Protein AF-A0A366IGL5-F1 (afdb_monomer_lite)

Structure (mmCIF, N/CA/C/O backbone):
data_AF-A0A366IGL5-F1
#
_entry.id   AF-A0A366IGL5-F1
#
loop_
_atom_site.group_PDB
_atom_site.id
_atom_site.type_symbol
_atom_site.label_atom_id
_atom_site.label_alt_id
_atom_site.label_comp_id
_atom_site.label_asym_id
_atom_site.label_entity_id
_atom_site.label_seq_id
_atom_site.pdbx_PDB_ins_code
_atom_site.Cartn_x
_atom_site.Cartn_y
_atom_site.Cartn_z
_atom_site.occupancy
_atom_site.B_iso_or_equiv
_atom_site.auth_seq_id
_atom_site.auth_comp_id
_atom_site.auth_asym_id
_atom_site.auth_atom_id
_atom_site.pdbx_PDB_model_num
ATOM 1 N N . MET A 1 1 ? 46.105 -9.844 -6.267 1.00 43.00 1 MET A N 1
ATOM 2 C CA . MET A 1 1 ? 45.154 -8.781 -6.650 1.00 43.00 1 MET A CA 1
ATOM 3 C C . MET A 1 1 ? 44.048 -8.793 -5.609 1.00 43.00 1 MET A C 1
ATOM 5 O O . MET A 1 1 ? 43.359 -9.797 -5.503 1.00 43.00 1 MET A O 1
ATOM 9 N N . ARG A 1 2 ? 44.029 -7.797 -4.717 1.00 48.44 2 ARG A N 1
ATOM 10 C CA . ARG A 1 2 ? 43.155 -7.757 -3.532 1.00 48.44 2 ARG A CA 1
ATOM 11 C C . ARG A 1 2 ? 41.946 -6.892 -3.873 1.00 48.44 2 ARG A C 1
ATOM 13 O O . ARG A 1 2 ? 42.120 -5.873 -4.532 1.00 48.44 2 ARG A O 1
ATOM 20 N N . GLY A 1 3 ? 40.770 -7.388 -3.507 1.00 55.88 3 GLY A N 1
ATOM 21 C CA . GLY A 1 3 ? 39.485 -6.942 -4.019 1.00 55.88 3 GLY A CA 1
ATOM 22 C C . GLY A 1 3 ? 39.228 -5.456 -3.839 1.00 55.88 3 GLY A C 1
ATOM 23 O O . GLY A 1 3 ? 39.403 -4.910 -2.756 1.00 55.88 3 GLY A O 1
ATOM 24 N N . ASP A 1 4 ? 38.755 -4.864 -4.922 1.00 51.88 4 ASP A N 1
ATOM 25 C CA . ASP A 1 4 ? 37.923 -3.677 -4.889 1.00 51.88 4 ASP A CA 1
ATOM 26 C C . ASP A 1 4 ? 36.654 -4.041 -5.665 1.00 51.88 4 ASP A C 1
ATOM 28 O O . ASP A 1 4 ? 36.480 -3.742 -6.847 1.00 51.88 4 ASP A O 1
ATOM 32 N N . GLN A 1 5 ? 35.816 -4.859 -5.019 1.00 59.78 5 GLN A N 1
ATOM 33 C CA . GLN A 1 5 ? 34.429 -5.022 -5.430 1.00 59.78 5 GLN A CA 1
ATOM 34 C C . GLN A 1 5 ? 33.766 -3.689 -5.111 1.00 59.78 5 GLN A C 1
ATOM 36 O O . GLN A 1 5 ? 33.337 -3.443 -3.984 1.00 59.78 5 GLN A O 1
ATOM 41 N N . ARG A 1 6 ? 33.762 -2.806 -6.108 1.00 54.84 6 ARG A N 1
ATOM 42 C CA . ARG A 1 6 ? 32.922 -1.617 -6.121 1.00 54.84 6 ARG A CA 1
ATOM 43 C C . ARG A 1 6 ? 31.520 -2.030 -5.673 1.00 54.84 6 ARG A C 1
ATOM 45 O O . ARG A 1 6 ? 30.900 -2.882 -6.308 1.00 54.84 6 ARG A O 1
ATOM 52 N N . LYS A 1 7 ? 31.055 -1.461 -4.559 1.00 56.34 7 LYS A N 1
ATOM 53 C CA . LYS A 1 7 ? 29.671 -1.551 -4.070 1.00 56.34 7 LYS A CA 1
ATOM 54 C C . LYS A 1 7 ? 28.739 -0.722 -4.968 1.00 56.34 7 LYS A C 1
ATOM 56 O O . LYS A 1 7 ? 27.986 0.115 -4.486 1.00 56.34 7 LYS A O 1
ATOM 61 N N . ASP A 1 8 ? 28.813 -0.945 -6.271 1.00 57.88 8 ASP A N 1
ATOM 62 C CA . ASP A 1 8 ? 28.052 -0.199 -7.264 1.00 57.88 8 ASP A CA 1
ATOM 63 C C . ASP A 1 8 ? 27.043 -1.158 -7.887 1.00 57.88 8 ASP A C 1
ATOM 65 O O . ASP A 1 8 ? 27.323 -1.825 -8.881 1.00 57.88 8 ASP A O 1
ATOM 69 N N . GLY A 1 9 ? 25.881 -1.269 -7.256 1.00 50.16 9 GLY A N 1
ATOM 70 C CA . GLY A 1 9 ? 24.777 -2.046 -7.792 1.00 50.16 9 GLY A CA 1
ATOM 71 C C . GLY A 1 9 ? 23.841 -2.490 -6.693 1.00 50.16 9 GLY A C 1
ATOM 72 O O . GLY A 1 9 ? 23.823 -3.670 -6.378 1.00 50.16 9 GLY A O 1
ATOM 73 N N . TYR A 1 10 ? 23.063 -1.556 -6.140 1.00 53.28 10 TYR A N 1
ATOM 74 C CA . TYR A 1 10 ? 21.724 -1.937 -5.701 1.00 53.28 10 TYR A CA 1
ATOM 75 C C . TYR A 1 10 ? 21.032 -2.481 -6.947 1.00 53.28 10 TYR A C 1
ATOM 77 O O . TYR A 1 10 ? 20.721 -1.730 -7.873 1.00 53.28 10 TYR A O 1
ATOM 85 N N . THR A 1 11 ? 20.972 -3.800 -7.058 1.00 70.88 11 THR A N 1
ATOM 86 C CA . THR A 1 11 ? 20.410 -4.442 -8.246 1.00 70.88 11 THR A CA 1
ATOM 87 C C . THR A 1 11 ? 18.892 -4.291 -8.217 1.00 70.88 11 THR A C 1
ATOM 89 O O . THR A 1 11 ? 18.301 -4.208 -7.144 1.00 70.88 11 THR A O 1
ATOM 92 N N . MET A 1 12 ? 18.236 -4.283 -9.383 1.00 72.88 12 MET A N 1
ATOM 93 C CA . MET A 1 12 ? 16.763 -4.234 -9.463 1.00 72.88 12 MET A CA 1
ATOM 94 C C . MET A 1 12 ? 16.093 -5.331 -8.612 1.00 72.88 12 MET A C 1
ATOM 96 O O . MET A 1 12 ? 15.007 -5.123 -8.086 1.00 72.88 12 MET A O 1
ATOM 100 N N . SER A 1 13 ? 16.781 -6.464 -8.415 1.00 75.25 13 SER A N 1
ATOM 101 C CA . SER A 1 13 ? 16.356 -7.549 -7.523 1.00 75.25 13 SER A CA 1
ATOM 102 C C . SER A 1 13 ? 16.284 -7.123 -6.056 1.00 75.25 13 SER A C 1
ATOM 104 O O . SER A 1 13 ? 15.295 -7.405 -5.399 1.00 75.25 13 SER A O 1
ATOM 106 N N . GLU A 1 14 ? 17.286 -6.407 -5.537 1.00 83.06 14 GLU A N 1
ATOM 107 C CA . GLU A 1 14 ? 17.278 -5.957 -4.137 1.00 83.06 14 GLU A CA 1
ATOM 108 C C . GLU A 1 14 ? 16.197 -4.904 -3.884 1.00 83.06 14 GLU A C 1
ATOM 110 O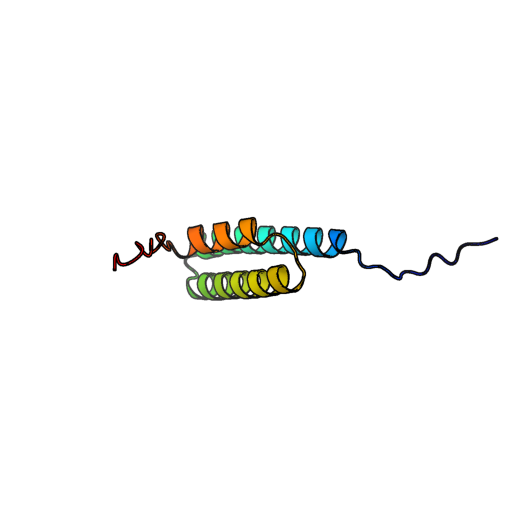 O . GLU A 1 14 ? 15.644 -4.841 -2.790 1.00 83.06 14 GLU A O 1
ATOM 115 N N . PHE A 1 15 ? 15.888 -4.076 -4.886 1.00 84.75 15 PHE A N 1
ATOM 116 C CA . PHE A 1 15 ? 14.776 -3.135 -4.794 1.00 84.75 15 PHE A CA 1
ATOM 117 C C . PHE A 1 15 ? 13.426 -3.868 -4.745 1.00 84.75 15 PHE A C 1
ATOM 119 O O . PHE A 1 15 ? 12.600 -3.541 -3.896 1.00 84.75 15 PHE A O 1
ATOM 126 N N . ALA A 1 16 ? 13.229 -4.888 -5.588 1.00 84.62 16 ALA A N 1
ATOM 127 C CA . ALA A 1 16 ? 12.033 -5.729 -5.553 1.00 84.62 16 ALA A CA 1
ATOM 128 C C . ALA A 1 16 ? 11.884 -6.463 -4.206 1.00 84.62 16 ALA A C 1
ATOM 130 O O . ALA A 1 16 ? 10.830 -6.379 -3.586 1.00 84.62 16 ALA A O 1
ATOM 131 N N . ASP A 1 17 ? 12.957 -7.068 -3.685 1.00 87.62 17 ASP A N 1
ATOM 132 C CA . ASP A 1 17 ? 12.935 -7.764 -2.388 1.00 87.62 17 ASP A CA 1
ATOM 133 C C . ASP A 1 17 ? 12.592 -6.816 -1.220 1.00 87.62 17 ASP A C 1
ATOM 135 O O . ASP A 1 17 ? 11.880 -7.174 -0.273 1.00 87.62 17 ASP A O 1
ATOM 139 N N . GLN A 1 18 ? 13.100 -5.579 -1.266 1.00 88.38 18 GLN A N 1
ATOM 140 C CA . GLN A 1 18 ? 12.775 -4.549 -0.276 1.00 88.38 18 GLN A CA 1
ATOM 141 C C . GLN A 1 18 ? 11.325 -4.090 -0.375 1.00 88.38 18 GLN A C 1
ATOM 143 O O . GLN A 1 18 ? 10.687 -3.855 0.654 1.00 88.38 18 GLN A O 1
ATOM 148 N N . LEU A 1 19 ? 10.817 -3.952 -1.597 1.00 88.81 19 LEU A N 1
ATOM 149 C CA . LEU A 1 19 ? 9.436 -3.587 -1.850 1.00 88.81 19 LEU A CA 1
ATOM 150 C C . LEU A 1 19 ? 8.490 -4.673 -1.324 1.00 88.81 19 LEU A C 1
ATOM 152 O O . LEU A 1 19 ? 7.588 -4.347 -0.559 1.00 88.81 19 LEU A O 1
ATOM 156 N N . ASP A 1 20 ? 8.759 -5.945 -1.623 1.00 86.81 20 ASP A N 1
ATOM 157 C CA . ASP A 1 20 ? 7.999 -7.093 -1.112 1.00 86.81 20 ASP A CA 1
ATOM 158 C C . ASP A 1 20 ? 7.981 -7.126 0.418 1.00 86.81 20 ASP A C 1
ATOM 160 O O . ASP A 1 20 ? 6.918 -7.185 1.038 1.00 86.81 20 ASP A O 1
ATOM 1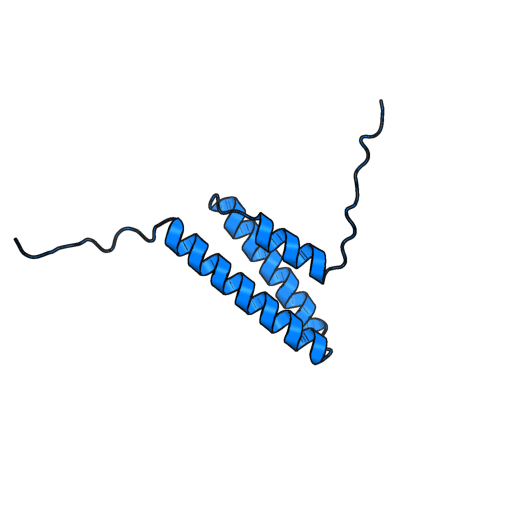64 N N . THR A 1 21 ? 9.150 -6.964 1.044 1.00 90.81 21 THR A N 1
ATOM 165 C CA . THR A 1 21 ? 9.254 -6.888 2.509 1.00 90.81 21 THR A CA 1
ATOM 166 C C . THR A 1 21 ? 8.414 -5.739 3.075 1.00 90.81 21 THR A C 1
ATOM 168 O O . THR A 1 21 ? 7.788 -5.878 4.129 1.00 90.81 21 THR A O 1
ATOM 171 N N . ARG A 1 22 ? 8.387 -4.585 2.393 1.00 90.50 22 ARG A N 1
ATOM 172 C CA . ARG A 1 22 ? 7.604 -3.428 2.838 1.00 90.50 22 ARG A CA 1
ATOM 173 C C . ARG A 1 22 ? 6.105 -3.664 2.691 1.00 90.50 22 ARG A C 1
ATOM 175 O O . ARG A 1 22 ? 5.354 -3.256 3.573 1.00 90.50 22 ARG A O 1
ATOM 182 N N . ILE A 1 23 ? 5.674 -4.326 1.622 1.00 88.81 23 ILE A N 1
ATOM 183 C CA . ILE A 1 23 ? 4.270 -4.689 1.408 1.00 88.81 23 ILE A CA 1
ATOM 184 C C . ILE A 1 23 ? 3.800 -5.633 2.511 1.00 88.81 23 ILE A C 1
ATOM 186 O O . ILE A 1 23 ? 2.750 -5.390 3.104 1.00 88.81 23 ILE A O 1
ATOM 190 N N . ASP A 1 24 ? 4.580 -6.666 2.829 1.00 90.56 24 ASP A N 1
ATOM 191 C CA . ASP A 1 24 ? 4.237 -7.622 3.883 1.00 90.56 24 ASP A CA 1
ATOM 192 C C . ASP A 1 24 ? 4.129 -6.953 5.264 1.00 90.56 24 ASP A C 1
ATOM 194 O O . ASP A 1 24 ? 3.184 -7.225 6.010 1.00 90.56 24 ASP A O 1
ATOM 198 N N . ASP A 1 25 ? 5.028 -6.014 5.583 1.00 92.50 25 ASP A N 1
ATOM 199 C CA . ASP A 1 25 ? 4.939 -5.199 6.805 1.00 92.50 25 ASP A CA 1
ATOM 200 C C . ASP A 1 25 ? 3.653 -4.359 6.840 1.00 92.50 25 ASP A C 1
ATOM 202 O O . ASP A 1 25 ? 2.935 -4.341 7.843 1.00 92.50 25 ASP A O 1
ATOM 206 N N . VAL A 1 26 ? 3.315 -3.686 5.736 1.00 91.75 26 VAL A N 1
ATOM 207 C CA . VAL A 1 26 ? 2.102 -2.862 5.658 1.00 91.75 26 VAL A CA 1
ATOM 208 C C . VAL A 1 26 ? 0.838 -3.721 5.768 1.00 91.75 26 VAL A C 1
ATOM 210 O O . VAL A 1 26 ? -0.082 -3.341 6.492 1.00 91.75 26 VAL A O 1
ATOM 213 N N . ARG A 1 27 ? 0.806 -4.912 5.156 1.00 89.50 27 ARG A N 1
ATOM 214 C CA . ARG A 1 27 ? -0.296 -5.882 5.310 1.00 89.50 27 ARG A CA 1
ATOM 215 C C . ARG A 1 27 ? -0.489 -6.308 6.760 1.00 89.50 27 ARG A C 1
ATOM 217 O O . ARG A 1 27 ? -1.613 -6.322 7.256 1.00 89.50 27 ARG A O 1
ATOM 224 N N . GLN A 1 28 ? 0.598 -6.638 7.452 1.00 92.25 28 GLN A N 1
ATOM 225 C CA . GLN A 1 28 ? 0.532 -7.021 8.860 1.00 92.25 28 GLN A CA 1
ATOM 226 C C . GLN A 1 28 ? -0.012 -5.868 9.717 1.00 92.25 28 GLN A C 1
ATOM 228 O O . GLN A 1 28 ? -0.926 -6.063 10.521 1.00 92.25 28 GLN A 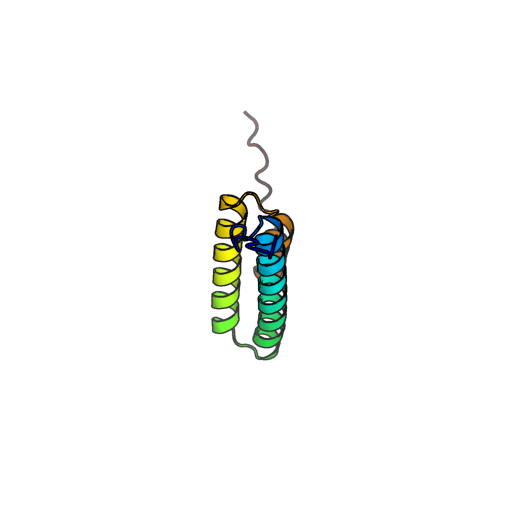O 1
ATOM 233 N N . ARG A 1 29 ? 0.485 -4.648 9.493 1.00 92.88 29 ARG A N 1
ATOM 234 C CA . ARG A 1 29 ? 0.032 -3.442 10.202 1.00 92.88 29 ARG A CA 1
ATOM 235 C C . ARG A 1 29 ? -1.431 -3.106 9.908 1.00 92.88 29 ARG A C 1
ATOM 237 O O . ARG A 1 29 ? -2.133 -2.670 10.814 1.00 92.88 29 ARG A O 1
ATOM 244 N N . LEU A 1 30 ? -1.913 -3.345 8.687 1.00 90.56 30 LEU A N 1
ATOM 245 C CA . LEU A 1 30 ? -3.325 -3.191 8.320 1.00 90.56 30 LEU A CA 1
ATOM 246 C C . LEU A 1 30 ? -4.215 -4.152 9.105 1.00 90.56 30 LEU A C 1
ATOM 248 O O . LEU A 1 30 ? -5.223 -3.730 9.674 1.00 90.56 30 LEU A O 1
ATOM 252 N N . HIS A 1 31 ? -3.821 -5.425 9.203 1.00 90.06 31 HIS A N 1
ATOM 253 C CA . HIS A 1 31 ? -4.545 -6.401 10.016 1.00 90.06 31 HIS A CA 1
ATOM 254 C C . HIS A 1 31 ? -4.614 -5.987 11.491 1.00 90.06 31 HIS A C 1
ATOM 256 O O . HIS A 1 31 ? -5.676 -6.085 12.110 1.00 90.06 31 HIS A O 1
ATOM 262 N N . GLU A 1 32 ? -3.512 -5.488 12.050 1.00 92.38 32 GLU A N 1
ATOM 263 C CA . GLU A 1 32 ? -3.462 -4.998 13.430 1.00 92.38 32 GLU A CA 1
ATOM 264 C C . GLU A 1 32 ? -4.318 -3.742 13.634 1.00 92.38 32 GLU A C 1
ATOM 266 O O . GLU A 1 32 ? -5.095 -3.682 14.589 1.00 92.38 32 GLU A O 1
ATOM 271 N N . ALA A 1 33 ? -4.244 -2.774 12.718 1.00 91.00 33 ALA A N 1
ATOM 272 C CA . ALA A 1 33 ? -5.037 -1.549 12.759 1.00 91.00 33 ALA A CA 1
ATOM 273 C C . ALA A 1 33 ? -6.543 -1.847 12.682 1.00 91.00 33 ALA A C 1
ATOM 275 O O . ALA A 1 33 ? -7.322 -1.328 13.482 1.00 91.00 33 ALA A O 1
ATOM 276 N N . ARG A 1 34 ? -6.957 -2.767 11.798 1.00 86.06 34 ARG A N 1
ATOM 277 C CA . ARG A 1 34 ? -8.345 -3.253 11.712 1.00 86.06 34 ARG A CA 1
ATOM 278 C C . ARG A 1 34 ? -8.792 -3.940 13.000 1.00 86.06 34 ARG A C 1
ATOM 280 O O . ARG A 1 34 ? -9.893 -3.678 13.475 1.00 86.06 34 ARG A O 1
ATOM 287 N N . ALA A 1 35 ? -7.950 -4.798 13.579 1.00 89.62 35 ALA A N 1
ATOM 288 C CA . ALA A 1 35 ? -8.259 -5.476 14.837 1.00 89.62 35 ALA A CA 1
ATOM 289 C C . ALA A 1 35 ? -8.384 -4.495 16.017 1.00 89.62 35 ALA A C 1
ATOM 291 O O . ALA A 1 35 ? -9.175 -4.729 16.931 1.00 89.62 35 ALA A O 1
ATOM 292 N N . ALA A 1 36 ? -7.630 -3.396 15.983 1.00 93.19 36 ALA A N 1
ATOM 293 C CA . ALA A 1 36 ? -7.695 -2.319 16.964 1.00 93.19 36 ALA A CA 1
ATOM 294 C C . ALA A 1 36 ? -8.840 -1.315 16.713 1.00 93.19 36 ALA A C 1
ATOM 296 O O . ALA A 1 36 ? -9.157 -0.537 17.612 1.00 93.19 36 ALA A O 1
ATOM 297 N N . GLY A 1 37 ? -9.464 -1.331 15.527 1.00 90.44 37 GLY A N 1
ATOM 298 C CA . GLY A 1 37 ? -10.459 -0.337 15.113 1.00 90.44 37 GLY A CA 1
ATOM 299 C C . GLY A 1 37 ? -9.862 1.049 14.846 1.00 90.44 37 GLY A C 1
ATOM 300 O O . GLY A 1 37 ? -10.538 2.056 15.045 1.00 90.44 37 GLY A O 1
ATOM 301 N N . ASP A 1 38 ? -8.588 1.111 14.453 1.00 92.62 38 ASP A N 1
ATOM 302 C CA . ASP A 1 38 ? -7.884 2.355 14.134 1.00 92.62 38 ASP A CA 1
ATOM 303 C C . ASP A 1 38 ? -8.045 2.694 12.645 1.00 92.62 38 ASP A C 1
ATOM 305 O O . ASP A 1 38 ? -7.168 2.429 11.819 1.00 92.62 38 ASP A O 1
ATOM 309 N N . ASP A 1 39 ? -9.204 3.258 12.299 1.00 88.81 39 ASP A N 1
ATOM 310 C CA . ASP A 1 39 ? -9.550 3.602 10.914 1.00 88.81 39 ASP A CA 1
ATOM 311 C C . ASP A 1 39 ? -8.586 4.636 10.306 1.00 88.81 39 ASP A C 1
ATOM 313 O O . ASP A 1 39 ? -8.258 4.554 9.125 1.00 88.81 39 ASP A O 1
ATOM 317 N N . PHE A 1 40 ? -8.062 5.563 11.116 1.00 91.12 40 PHE A N 1
ATOM 318 C CA . PHE A 1 40 ? -7.077 6.542 10.654 1.00 91.12 40 PHE A CA 1
ATOM 319 C C . PHE A 1 40 ? -5.773 5.857 10.240 1.00 91.12 40 PHE A C 1
ATOM 321 O O . PHE A 1 40 ? -5.210 6.164 9.188 1.00 91.12 40 PHE A O 1
ATOM 328 N N . LEU A 1 41 ? -5.274 4.917 11.046 1.00 91.88 41 LEU A N 1
ATOM 329 C CA . LEU A 1 41 ? -4.078 4.162 10.689 1.00 91.88 41 LEU A CA 1
ATOM 330 C C . LEU A 1 41 ? -4.311 3.296 9.445 1.00 91.88 41 LEU A C 1
ATOM 332 O O . LEU A 1 41 ? -3.424 3.220 8.600 1.00 91.88 41 LEU A O 1
ATOM 336 N N . VAL A 1 42 ? -5.493 2.691 9.302 1.00 89.81 42 VAL A N 1
ATOM 337 C CA . VAL A 1 42 ? -5.861 1.941 8.092 1.00 89.81 42 VAL A CA 1
ATOM 338 C C . VAL A 1 42 ? -5.785 2.823 6.844 1.00 89.81 42 VAL A C 1
ATOM 340 O O . VAL A 1 42 ? -5.138 2.426 5.879 1.00 89.81 42 VAL A O 1
ATOM 343 N N . GLU A 1 43 ? -6.389 4.014 6.861 1.00 91.44 43 GLU A N 1
ATOM 344 C CA . GLU A 1 43 ? -6.348 4.950 5.726 1.00 91.44 43 GLU A CA 1
ATOM 345 C C . GLU A 1 43 ? -4.906 5.335 5.363 1.00 91.44 43 GLU A C 1
ATOM 347 O O . GLU A 1 43 ? -4.505 5.202 4.209 1.00 91.44 43 GLU A O 1
ATOM 352 N N . ASN A 1 44 ? -4.078 5.691 6.352 1.00 94.56 44 ASN A N 1
ATOM 353 C CA . ASN A 1 44 ? -2.670 6.029 6.104 1.00 94.56 44 ASN A CA 1
ATOM 354 C C . ASN A 1 44 ? -1.864 4.861 5.511 1.00 94.56 44 ASN A C 1
ATOM 356 O O . ASN A 1 44 ? -0.943 5.077 4.725 1.00 94.56 44 ASN A O 1
ATOM 360 N N . LEU A 1 45 ? -2.164 3.623 5.912 1.00 93.25 45 LEU A N 1
ATOM 361 C CA . LEU A 1 45 ? -1.486 2.436 5.388 1.00 93.25 45 LEU A CA 1
ATOM 362 C C . LEU A 1 45 ? -1.929 2.109 3.957 1.00 93.25 45 LEU A C 1
ATOM 364 O O . LEU A 1 45 ? -1.111 1.642 3.166 1.00 93.25 45 LEU A O 1
ATOM 368 N N . ILE A 1 46 ? -3.188 2.379 3.605 1.00 91.62 46 ILE A N 1
ATOM 369 C CA . ILE A 1 46 ? -3.671 2.272 2.222 1.00 91.62 46 ILE A CA 1
ATOM 370 C C . ILE A 1 46 ? -2.965 3.310 1.340 1.00 91.62 46 ILE A C 1
ATOM 372 O O . ILE A 1 46 ? -2.408 2.935 0.309 1.00 91.62 46 ILE A O 1
ATOM 376 N N . ASP A 1 47 ? -2.882 4.568 1.781 1.00 92.75 47 ASP A N 1
ATOM 377 C CA . ASP A 1 47 ? -2.132 5.618 1.076 1.00 92.75 47 ASP A CA 1
ATOM 378 C C . ASP A 1 47 ? -0.647 5.237 0.914 1.00 92.75 47 ASP A C 1
ATOM 380 O O . ASP A 1 47 ? -0.015 5.498 -0.114 1.00 92.75 47 ASP A O 1
ATOM 384 N N . GLU A 1 48 ? -0.054 4.597 1.927 1.00 93.25 48 GLU A N 1
ATOM 385 C CA . GLU A 1 48 ? 1.310 4.073 1.844 1.00 93.25 48 GLU A CA 1
ATOM 386 C C . GLU A 1 48 ? 1.442 3.010 0.738 1.00 93.25 48 GLU A C 1
ATOM 388 O O . GLU A 1 48 ? 2.371 3.092 -0.070 1.00 93.25 48 GLU A O 1
ATOM 393 N N . LEU A 1 49 ? 0.507 2.058 0.638 1.00 92.25 49 LEU A N 1
ATOM 394 C CA . LEU A 1 49 ? 0.500 1.060 -0.439 1.00 92.25 49 LEU A CA 1
ATOM 395 C C . LEU A 1 49 ? 0.356 1.699 -1.825 1.00 92.25 49 LEU A C 1
ATOM 397 O O . LEU A 1 49 ? 1.043 1.277 -2.754 1.00 92.25 49 LEU A O 1
ATOM 401 N N . GLU A 1 50 ? -0.483 2.724 -1.982 1.00 92.19 50 GLU A N 1
ATOM 402 C CA . GLU A 1 50 ? -0.621 3.451 -3.253 1.00 92.19 50 GLU A CA 1
ATOM 403 C C . GLU A 1 50 ? 0.687 4.142 -3.665 1.00 92.19 50 GLU A C 1
ATOM 405 O O . GLU A 1 50 ? 1.085 4.119 -4.835 1.00 92.19 50 GLU A O 1
ATOM 410 N N . ASN A 1 51 ? 1.415 4.705 -2.699 1.00 92.69 51 ASN A N 1
ATOM 411 C CA . ASN A 1 51 ? 2.732 5.284 -2.950 1.00 92.69 51 ASN A CA 1
ATOM 412 C C . ASN A 1 51 ? 3.763 4.220 -3.361 1.00 92.69 51 ASN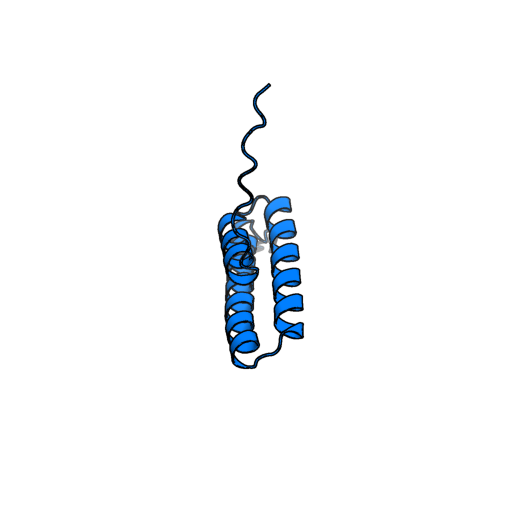 A C 1
ATOM 414 O O . ASN A 1 51 ? 4.566 4.459 -4.269 1.00 92.69 51 ASN A O 1
ATOM 418 N N . LEU A 1 52 ? 3.733 3.040 -2.731 1.00 91.50 52 LEU A N 1
ATOM 419 C CA . LEU A 1 52 ? 4.590 1.909 -3.099 1.00 91.50 52 LEU A CA 1
ATOM 420 C C . LEU A 1 52 ? 4.256 1.377 -4.496 1.00 91.50 52 LEU A C 1
ATOM 422 O O . LEU A 1 52 ? 5.173 1.084 -5.258 1.00 91.50 52 LEU A O 1
ATOM 426 N N . LEU A 1 53 ? 2.973 1.334 -4.869 1.00 90.31 53 LEU A N 1
ATOM 427 C CA . LEU A 1 53 ? 2.516 0.962 -6.210 1.00 90.31 53 LEU A CA 1
ATOM 428 C C . LEU A 1 53 ? 3.126 1.881 -7.274 1.00 90.31 53 LEU A C 1
ATOM 430 O O . LEU A 1 53 ? 3.716 1.413 -8.246 1.00 90.31 53 LEU A O 1
ATOM 434 N N . ALA A 1 54 ? 3.035 3.197 -7.065 1.00 90.69 54 ALA A N 1
ATOM 435 C CA . ALA A 1 54 ? 3.607 4.180 -7.979 1.00 90.69 54 ALA A CA 1
ATOM 436 C C . ALA A 1 54 ? 5.140 4.091 -8.049 1.00 90.69 54 ALA A C 1
ATOM 438 O O . ALA A 1 54 ? 5.736 4.381 -9.087 1.00 90.69 54 ALA A O 1
ATOM 439 N N . LEU A 1 55 ? 5.797 3.715 -6.948 1.00 89.94 55 LEU A N 1
ATOM 440 C CA . LEU A 1 55 ? 7.240 3.508 -6.927 1.00 89.94 55 LEU A CA 1
ATOM 441 C C . LEU A 1 55 ? 7.635 2.243 -7.700 1.00 89.94 55 LEU A C 1
ATOM 443 O O . LEU A 1 55 ? 8.596 2.290 -8.464 1.00 89.94 55 LEU A O 1
ATOM 447 N N . ALA A 1 56 ? 6.899 1.149 -7.532 1.00 88.56 56 ALA A N 1
ATOM 448 C CA . ALA A 1 56 ? 7.116 -0.114 -8.230 1.00 88.56 56 ALA A CA 1
ATOM 449 C C . ALA A 1 56 ? 6.975 0.047 -9.750 1.00 88.56 56 ALA A C 1
ATOM 451 O O . ALA A 1 56 ? 7.892 -0.304 -10.489 1.00 88.56 56 ALA A O 1
ATOM 452 N N . ASP A 1 57 ? 5.894 0.697 -10.192 1.00 89.06 57 ASP A N 1
ATOM 453 C CA . ASP A 1 57 ? 5.614 0.989 -11.603 1.00 89.06 57 ASP A CA 1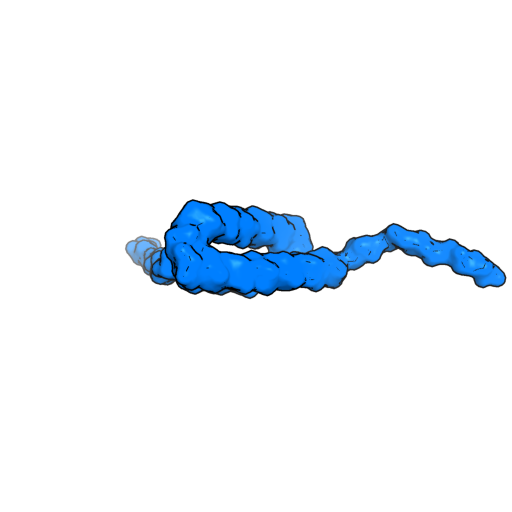
ATOM 454 C C . ASP A 1 57 ? 6.746 1.796 -12.261 1.00 89.06 57 ASP A C 1
ATOM 456 O O . ASP A 1 57 ? 7.270 1.442 -13.315 1.00 89.06 57 ASP A O 1
ATOM 460 N N . ARG A 1 58 ? 7.227 2.845 -11.579 1.00 89.81 58 ARG A N 1
ATOM 461 C CA . ARG A 1 58 ? 8.341 3.682 -12.065 1.00 89.81 58 ARG A CA 1
ATOM 462 C C . ARG A 1 58 ? 9.670 2.941 -12.178 1.00 89.81 58 ARG A C 1
ATOM 464 O O . ARG A 1 58 ? 10.553 3.411 -12.894 1.00 89.81 58 ARG A O 1
ATOM 471 N N . ASN A 1 59 ? 9.832 1.850 -11.438 1.00 84.38 59 ASN A N 1
ATOM 472 C CA . ASN A 1 59 ? 11.048 1.045 -11.412 1.00 84.38 59 ASN A CA 1
ATOM 473 C C . ASN A 1 59 ? 10.864 -0.304 -12.128 1.00 84.38 59 ASN A C 1
ATOM 475 O O . ASN A 1 59 ? 11.703 -1.177 -11.952 1.00 84.38 59 ASN A O 1
ATOM 479 N N . ASP A 1 60 ? 9.814 -0.480 -12.940 1.00 85.75 60 ASP A N 1
ATOM 480 C CA . ASP A 1 60 ? 9.565 -1.715 -13.707 1.00 85.75 60 ASP A CA 1
ATOM 481 C C . ASP A 1 60 ? 9.520 -2.981 -12.820 1.00 85.75 60 ASP A C 1
ATOM 483 O O . ASP A 1 60 ? 9.978 -4.060 -13.199 1.00 85.75 60 ASP A O 1
ATOM 487 N N . VAL A 1 61 ? 9.001 -2.833 -11.594 1.00 86.88 61 VAL A N 1
ATOM 488 C CA . VAL A 1 61 ? 8.745 -3.934 -10.654 1.00 86.88 61 VAL A CA 1
ATOM 489 C C . VAL A 1 61 ? 7.276 -4.327 -10.721 1.00 86.88 61 VAL A C 1
ATOM 491 O O . VAL A 1 61 ? 6.405 -3.473 -10.887 1.00 86.88 61 VAL A O 1
ATOM 494 N N . ASP A 1 62 ? 6.998 -5.625 -10.579 1.00 84.88 62 ASP A N 1
ATOM 495 C CA . ASP A 1 62 ? 5.635 -6.150 -10.609 1.00 84.88 62 ASP A CA 1
ATOM 496 C C . ASP A 1 62 ? 4.756 -5.489 -9.535 1.00 84.88 62 ASP A C 1
ATOM 498 O O . ASP A 1 62 ? 5.009 -5.561 -8.333 1.00 84.88 62 ASP A O 1
ATOM 502 N N . THR A 1 63 ? 3.701 -4.829 -9.999 1.00 85.94 63 THR A N 1
ATOM 503 C CA . THR A 1 63 ? 2.726 -4.104 -9.183 1.00 85.94 63 THR A CA 1
ATOM 504 C C . THR A 1 63 ? 1.530 -4.968 -8.787 1.00 85.94 63 THR A C 1
ATOM 506 O O . THR A 1 63 ? 0.735 -4.556 -7.936 1.00 85.94 63 THR A O 1
ATOM 509 N N . GLY A 1 64 ? 1.389 -6.162 -9.375 1.00 85.81 64 GLY A N 1
ATOM 510 C CA . GLY A 1 64 ? 0.275 -7.082 -9.144 1.00 85.81 64 GLY A CA 1
ATOM 511 C C . GLY A 1 64 ? 0.010 -7.370 -7.661 1.00 85.81 64 GLY A C 1
ATOM 512 O O . GLY A 1 64 ? -1.133 -7.187 -7.224 1.00 85.81 64 GLY A O 1
ATOM 513 N N . PRO A 1 65 ? 1.035 -7.738 -6.866 1.00 83.00 65 PRO A N 1
ATOM 514 C CA . PRO A 1 65 ? 0.873 -7.996 -5.436 1.00 83.00 65 PRO A CA 1
ATOM 515 C C . PRO A 1 65 ? 0.351 -6.783 -4.653 1.00 83.00 65 PRO A C 1
ATOM 517 O O . PRO A 1 65 ? -0.564 -6.920 -3.844 1.00 83.00 65 PRO A O 1
ATOM 520 N N . ILE A 1 66 ? 0.869 -5.579 -4.924 1.00 84.81 66 ILE A N 1
ATOM 521 C CA . ILE A 1 66 ? 0.444 -4.344 -4.240 1.00 84.81 66 ILE A CA 1
ATOM 522 C C . ILE A 1 66 ? -1.010 -4.016 -4.579 1.00 84.81 66 ILE A C 1
ATOM 524 O O . ILE A 1 66 ? -1.821 -3.745 -3.692 1.00 84.81 66 ILE A O 1
ATOM 528 N N . ALA A 1 67 ? -1.352 -4.063 -5.868 1.00 85.88 67 ALA A N 1
ATOM 529 C CA . ALA A 1 67 ? -2.692 -3.756 -6.346 1.00 85.88 67 ALA A CA 1
ATOM 530 C C . ALA A 1 67 ? -3.743 -4.726 -5.780 1.00 85.88 67 ALA A C 1
ATOM 532 O O . ALA A 1 67 ? -4.876 -4.324 -5.506 1.00 85.88 67 ALA A O 1
ATOM 533 N N . GLU A 1 68 ? -3.386 -5.999 -5.586 1.00 86.75 68 GLU A N 1
ATOM 534 C CA . GLU A 1 68 ? -4.262 -6.984 -4.950 1.00 86.75 68 GLU A CA 1
ATOM 535 C C . GLU A 1 68 ? -4.545 -6.645 -3.482 1.00 86.75 68 GLU A C 1
ATOM 537 O O . GLU A 1 68 ? -5.704 -6.708 -3.064 1.00 86.75 68 GLU A O 1
ATOM 542 N N . VAL A 1 69 ? -3.527 -6.224 -2.725 1.00 83.25 69 VAL A N 1
ATOM 543 C CA . VAL A 1 69 ? -3.695 -5.804 -1.325 1.00 83.25 69 VAL A CA 1
ATOM 544 C C . VAL A 1 69 ? -4.593 -4.572 -1.236 1.00 83.25 69 VAL A C 1
ATOM 546 O O . VAL A 1 69 ? -5.588 -4.603 -0.520 1.00 83.25 69 VAL A O 1
ATOM 549 N N . ILE A 1 70 ? -4.320 -3.517 -2.013 1.00 84.81 70 ILE A N 1
ATOM 550 C CA . ILE A 1 70 ? -5.147 -2.294 -2.010 1.00 84.81 70 ILE A CA 1
ATOM 551 C C . ILE A 1 70 ? -6.612 -2.630 -2.319 1.00 84.81 70 ILE A C 1
ATOM 553 O O . ILE A 1 70 ? -7.526 -2.150 -1.645 1.00 84.81 70 ILE A O 1
ATOM 557 N N . ARG A 1 71 ? -6.858 -3.496 -3.309 1.00 83.88 71 ARG A N 1
ATOM 558 C CA . ARG A 1 71 ? -8.209 -3.960 -3.657 1.00 83.88 71 ARG A CA 1
ATOM 559 C C . ARG A 1 71 ? -8.895 -4.694 -2.507 1.00 83.88 71 ARG A C 1
ATOM 561 O O . ARG A 1 71 ? -10.076 -4.451 -2.264 1.00 83.88 71 ARG A O 1
ATOM 568 N N . ALA A 1 72 ? -8.183 -5.596 -1.834 1.00 83.12 72 ALA A N 1
ATOM 569 C CA . ALA A 1 72 ? -8.719 -6.345 -0.703 1.00 83.12 72 ALA A CA 1
ATOM 570 C C . ALA A 1 72 ? -9.103 -5.416 0.461 1.00 83.12 72 ALA A C 1
ATOM 572 O O . ALA A 1 72 ? -10.157 -5.596 1.067 1.00 83.12 72 ALA A O 1
ATOM 573 N N . GLU A 1 73 ? -8.292 -4.391 0.724 1.00 78.25 73 GLU A N 1
ATOM 574 C CA . GLU A 1 73 ? -8.436 -3.517 1.894 1.00 78.25 73 GLU A CA 1
ATOM 575 C C . GLU A 1 73 ? -9.437 -2.375 1.706 1.00 78.25 73 GLU A C 1
ATOM 577 O O . GLU A 1 73 ? -10.143 -1.999 2.645 1.00 78.25 73 GLU A O 1
ATOM 582 N N . THR A 1 74 ? -9.535 -1.838 0.489 1.00 76.50 74 THR A N 1
ATOM 583 C CA . THR A 1 74 ? -10.511 -0.791 0.139 1.00 76.50 74 THR A CA 1
ATOM 584 C C . THR A 1 74 ? -11.902 -1.357 -0.140 1.00 76.50 74 THR A C 1
ATOM 586 O O . THR A 1 74 ? -12.863 -0.601 -0.264 1.00 76.50 74 THR A O 1
ATOM 589 N N . GLY A 1 75 ? -12.029 -2.683 -0.275 1.00 66.75 75 GLY A N 1
ATOM 590 C CA . GLY A 1 75 ? -13.270 -3.314 -0.721 1.00 66.75 75 GLY A CA 1
ATOM 591 C C . GLY A 1 75 ? -13.697 -2.854 -2.119 1.00 66.75 75 GLY A C 1
ATOM 592 O O . GLY A 1 75 ? -14.874 -2.973 -2.463 1.00 66.75 75 GLY A O 1
ATOM 593 N N . SER A 1 76 ? -12.763 -2.317 -2.915 1.00 52.06 76 SER A N 1
ATOM 594 C CA . SER A 1 76 ? -13.024 -1.857 -4.275 1.00 52.06 76 SER A CA 1
ATOM 595 C C . SER A 1 76 ? -13.414 -3.054 -5.139 1.00 52.06 76 SER A C 1
ATOM 597 O O . SER A 1 76 ? -12.573 -3.801 -5.641 1.00 52.06 76 SER A O 1
ATOM 599 N N . ILE A 1 77 ? -14.724 -3.245 -5.300 1.00 46.28 77 ILE A N 1
ATOM 600 C CA . ILE A 1 77 ? -15.305 -4.083 -6.347 1.00 46.28 77 ILE A CA 1
ATOM 601 C C . ILE A 1 77 ? -14.732 -3.570 -7.674 1.00 46.28 77 ILE A C 1
ATOM 603 O O . ILE A 1 77 ? -14.705 -2.351 -7.867 1.00 46.28 77 ILE A O 1
ATOM 607 N N . PRO A 1 78 ? -14.267 -4.440 -8.592 1.00 43.84 78 PRO A N 1
ATOM 608 C CA . PRO A 1 78 ? -13.851 -3.980 -9.906 1.00 43.84 78 PRO A CA 1
ATOM 609 C C . PRO A 1 78 ? -14.997 -3.172 -10.517 1.00 43.84 78 PRO A C 1
ATOM 611 O O . PRO A 1 78 ? -16.074 -3.713 -10.776 1.00 43.84 78 PRO A O 1
ATOM 614 N N . VAL A 1 79 ? -14.769 -1.879 -10.760 1.00 46.31 79 VAL A N 1
ATOM 615 C CA . VAL A 1 79 ? -15.558 -1.159 -11.755 1.00 46.31 79 VAL A CA 1
ATOM 616 C C . VAL A 1 79 ? -15.133 -1.773 -13.078 1.00 46.31 79 VAL A C 1
ATOM 618 O O . VAL A 1 79 ? -14.130 -1.390 -13.675 1.00 46.31 79 VAL A O 1
ATOM 621 N N . ILE A 1 80 ? -15.852 -2.813 -13.491 1.00 53.53 80 ILE A N 1
ATOM 622 C CA . ILE A 1 80 ? -15.807 -3.289 -14.862 1.00 53.53 80 ILE A CA 1
ATOM 623 C C . ILE A 1 80 ? -16.337 -2.108 -15.676 1.00 53.53 80 ILE A C 1
ATOM 625 O O . ILE A 1 80 ? -17.542 -1.879 -15.727 1.00 53.53 80 ILE A O 1
ATOM 629 N N . VAL A 1 81 ? -15.443 -1.304 -16.251 1.00 51.44 81 VAL A N 1
ATOM 630 C CA . VAL A 1 81 ? -15.806 -0.450 -17.379 1.00 51.44 81 VAL A CA 1
ATOM 631 C C . VAL A 1 81 ? -16.146 -1.408 -18.512 1.00 51.44 81 VAL A C 1
ATOM 633 O O . VAL A 1 81 ? -15.268 -1.893 -19.224 1.00 51.44 81 VAL A O 1
ATOM 636 N N . GLU A 1 82 ? -17.425 -1.772 -18.611 1.00 51.00 82 GLU A N 1
ATOM 637 C CA . GLU A 1 82 ? -17.959 -2.349 -19.836 1.00 51.00 82 GLU A CA 1
ATOM 638 C C . GLU A 1 82 ? -17.591 -1.372 -20.960 1.00 51.00 82 GLU A C 1
ATOM 640 O O . GLU A 1 82 ? -17.826 -0.169 -20.805 1.00 51.00 82 GLU A O 1
ATOM 645 N N . PRO A 1 83 ? -16.955 -1.822 -22.056 1.00 58.56 83 PRO A N 1
ATOM 646 C CA . PRO A 1 83 ? -16.748 -0.941 -23.189 1.00 58.56 83 PRO A CA 1
ATOM 647 C C . PRO A 1 83 ? -18.133 -0.481 -23.644 1.00 58.56 83 PRO A C 1
A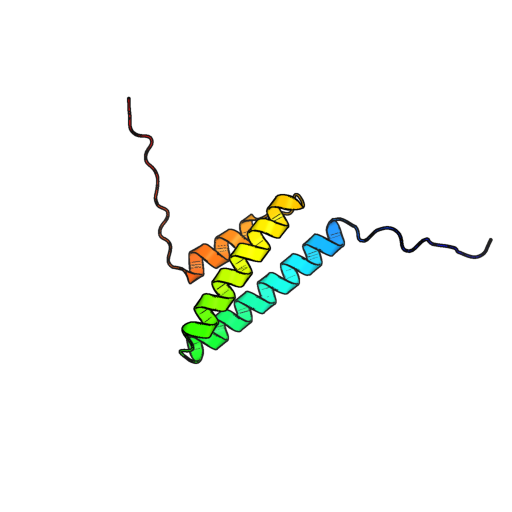TOM 649 O O . PRO A 1 83 ? -18.942 -1.306 -24.074 1.00 58.56 83 PRO A O 1
ATOM 652 N N . GLU A 1 84 ? -18.421 0.817 -23.496 1.00 58.12 84 GLU A N 1
ATOM 653 C CA . GLU A 1 84 ? -19.603 1.427 -24.093 1.00 58.12 84 GLU A CA 1
ATOM 654 C C . GLU A 1 84 ? -19.568 1.077 -25.577 1.00 58.12 84 GLU A C 1
ATOM 656 O O . GLU A 1 84 ? -18.681 1.498 -26.321 1.00 58.12 84 GLU A O 1
ATOM 661 N N . GLY A 1 85 ? -20.496 0.215 -25.985 1.00 60.06 85 GLY A N 1
ATOM 662 C CA . GLY A 1 85 ? -20.671 -0.120 -27.381 1.00 60.06 85 GLY A CA 1
ATOM 663 C C . GLY A 1 85 ? -21.017 1.146 -28.154 1.00 60.06 85 GLY A C 1
ATOM 664 O O . GLY A 1 85 ? -22.053 1.759 -27.898 1.00 60.06 85 GLY A O 1
ATOM 665 N N . ALA A 1 86 ? -20.166 1.499 -29.113 1.00 52.19 86 ALA A N 1
ATOM 666 C CA . ALA A 1 86 ? -20.492 2.368 -30.235 1.00 52.19 86 ALA A CA 1
ATOM 667 C C . ALA A 1 86 ? -19.622 1.995 -31.439 1.00 52.19 86 ALA A C 1
ATOM 669 O O . ALA A 1 86 ? -18.379 1.988 -31.295 1.00 52.19 86 ALA A O 1
#

Radius of gyration: 17.96 Å; chains: 1; bounding box: 66×15×47 Å

Organism: NCBI:txid225845

Sequence (86 aa):
MRGDQRKDGYTMSEFADQLDTRIDDVRQRLHEARAAGDDFLVENLIDELENLLALADRNDVDTGPIAEVIRAETGSIPVIVEPEGA

Foldseek 3Di:
DDDDPPPPDPDLVVVLVVLVVVLVVLLVQLVVCVVVVVVVSNVVSLVVLVVSLVVCVVSVHDSVVSVVSNCVSVVDDPPPPPPPDD

pLDDT: mean 79.06, std 15.98, range [43.0, 94.56]

Secondary structure (DSSP, 8-state):
-----------HHHHHHHHHHHHHHHHHHHHHHHHHT-HHHHHHHHHHHHHHHHHHHHTT---HHHHHHHHHHHT-----------